Protein AF-A0A927E4C0-F1 (afdb_monomer)

Radius of gyration: 18.28 Å; Cα contacts (8 Å, |Δi|>4): 125; chains: 1; bounding box: 42×41×44 Å

Nearest PDB structures (foldseek):
  3wrc-assembly1_B  TM=9.924E-01  e=1.129E-12  Sphingomonas paucimobilis
  3wrb-assembly1_A  TM=9.944E-01  e=6.665E-12  Sphingomonas paucimobilis
  3wpm-assembly1_A  TM=9.936E-01  e=6.256E-12  Sphingobium sp. SYK-6
  3wrc-assembly1_A  TM=9.819E-01  e=7.566E-12  Sphingomonas paucimobilis
  1bou-assembly1_D  TM=9.823E-01  e=9.981E-10  Sphingomonas paucimobilis

Solvent-accessible surface area (backbone atoms only — not comparable to full-atom values): 10403 Å² total; per-residue (Å²): 136,66,84,78,70,65,78,80,59,91,64,71,52,61,50,70,68,60,50,51,49,39,51,53,44,38,48,73,70,75,40,94,78,86,86,85,75,95,68,86,81,54,64,80,53,53,52,60,46,62,75,76,43,75,76,40,93,91,75,36,48,92,55,68,49,80,90,81,86,78,70,76,86,57,85,88,49,81,50,49,45,55,53,52,52,48,53,57,50,51,49,54,32,58,75,66,47,91,68,98,70,92,81,86,88,83,88,72,84,79,73,39,40,21,91,57,74,96,59,44,77,42,68,30,69,72,50,42,55,50,51,53,49,32,59,75,76,45,49,68,65,59,39,73,52,51,74,63,55,46,20,67,54,30,35,54,86,72,70,85,131

Foldseek 3Di:
DDPVVVLPDLDAAADPLLLVLLVVLCVVVVDDDDDDDPDDDDCQPVVVQVVPFDADSVPGTPDHDDDDDFPPADPPGDALLRVVVSVVSSVVSNVPRPDDDDDDDDDGDDDAAECDDPCHPDAAVVLVVVCVCCVPPPSVVSRVDDPQVRCVRRNDDNPDD

Structure (mmCIF, N/CA/C/O backbone):
data_AF-A0A927E4C0-F1
#
_entry.id   AF-A0A927E4C0-F1
#
loop_
_atom_site.group_PDB
_atom_site.id
_atom_site.type_symbol
_atom_site.label_atom_id
_atom_site.label_alt_id
_atom_site.label_comp_id
_atom_site.label_asym_id
_atom_site.label_entity_id
_atom_site.label_seq_id
_atom_site.pdbx_PDB_ins_code
_atom_site.Cartn_x
_atom_site.Cartn_y
_atom_site.Cartn_z
_atom_site.occupancy
_atom_site.B_iso_or_equiv
_atom_site.auth_seq_id
_atom_site.auth_comp_id
_atom_site.auth_asym_id
_atom_site.auth_atom_id
_atom_site.pdbx_PDB_model_num
ATOM 1 N N . MET A 1 1 ? 9.531 24.623 21.435 1.00 42.41 1 MET A N 1
ATOM 2 C CA . MET A 1 1 ? 8.546 24.652 20.332 1.00 42.41 1 MET A CA 1
ATOM 3 C C . MET A 1 1 ? 7.176 24.523 20.976 1.00 42.41 1 MET A C 1
ATOM 5 O O . MET A 1 1 ? 6.995 23.582 21.738 1.00 42.41 1 MET A O 1
ATOM 9 N N . ARG A 1 2 ? 6.315 25.540 20.861 1.00 33.44 2 ARG A N 1
ATOM 10 C CA . ARG A 1 2 ? 5.109 25.685 21.698 1.00 33.44 2 ARG A CA 1
ATOM 11 C C . ARG A 1 2 ? 3.948 24.864 21.129 1.00 33.44 2 ARG A C 1
ATOM 13 O O . ARG A 1 2 ? 3.839 24.690 19.924 1.00 33.44 2 ARG A O 1
ATOM 20 N N . GLU A 1 3 ? 3.085 24.392 22.020 1.00 38.94 3 GLU A N 1
ATOM 21 C CA . GLU A 1 3 ? 1.892 23.564 21.770 1.00 38.94 3 GLU A CA 1
ATOM 22 C C . GLU A 1 3 ? 0.943 24.139 20.695 1.00 38.94 3 GLU A C 1
ATOM 24 O O . GLU A 1 3 ? 0.271 23.387 19.994 1.00 38.94 3 GLU A O 1
ATOM 29 N N . ALA A 1 4 ? 0.984 25.460 20.494 1.00 39.44 4 ALA A N 1
ATOM 30 C CA . ALA A 1 4 ? 0.197 26.207 19.514 1.00 39.44 4 ALA A CA 1
ATOM 31 C C . ALA A 1 4 ? 0.566 25.952 18.034 1.00 39.44 4 ALA A C 1
ATOM 33 O O . ALA A 1 4 ? -0.270 26.178 17.167 1.00 39.44 4 ALA A O 1
ATOM 34 N N . ASP A 1 5 ? 1.759 25.426 17.722 1.00 41.56 5 ASP A N 1
ATOM 35 C CA . ASP A 1 5 ? 2.159 25.132 16.329 1.00 41.56 5 ASP A CA 1
ATOM 36 C C . ASP A 1 5 ? 1.629 23.774 15.814 1.00 41.56 5 ASP A C 1
ATOM 38 O O . ASP A 1 5 ? 1.831 23.419 14.652 1.00 41.56 5 ASP A O 1
ATOM 42 N N . ARG A 1 6 ? 0.935 22.986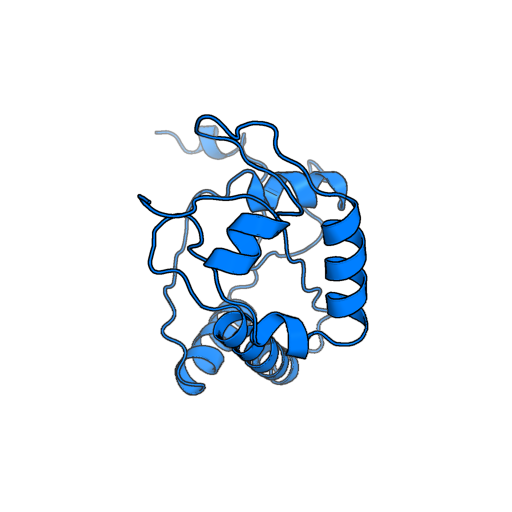 16.654 1.00 48.34 6 ARG A N 1
ATOM 43 C CA . ARG A 1 6 ? 0.339 21.695 16.247 1.00 48.34 6 ARG A CA 1
ATOM 44 C C . ARG A 1 6 ? -0.932 21.841 15.400 1.00 48.34 6 ARG A C 1
ATOM 46 O O . ARG A 1 6 ? -1.344 20.859 14.790 1.00 48.34 6 ARG A O 1
ATOM 53 N N . ALA A 1 7 ? -1.524 23.034 15.324 1.00 44.47 7 ALA A N 1
ATOM 54 C CA . ALA A 1 7 ? -2.809 23.275 14.661 1.00 44.47 7 ALA A CA 1
ATOM 55 C C . ALA A 1 7 ? -2.752 23.314 13.116 1.00 44.47 7 ALA A C 1
ATOM 57 O O . ALA A 1 7 ? -3.793 23.287 12.470 1.00 44.47 7 ALA A O 1
ATOM 58 N N . ALA A 1 8 ? -1.566 23.359 12.497 1.00 50.06 8 ALA A N 1
ATOM 59 C CA . ALA A 1 8 ? -1.445 23.604 11.053 1.00 50.06 8 ALA A CA 1
ATOM 60 C C . ALA A 1 8 ? -1.365 22.341 10.169 1.00 50.06 8 ALA A C 1
ATOM 62 O O . ALA A 1 8 ? -1.414 22.447 8.945 1.00 50.06 8 ALA A O 1
ATOM 63 N N . CYS A 1 9 ? -1.229 21.143 10.746 1.00 53.25 9 CYS A N 1
ATOM 64 C CA . CYS A 1 9 ? -1.146 19.905 9.969 1.00 53.25 9 CYS A CA 1
ATOM 65 C C . CYS A 1 9 ? -2.433 19.098 10.152 1.00 53.25 9 CYS 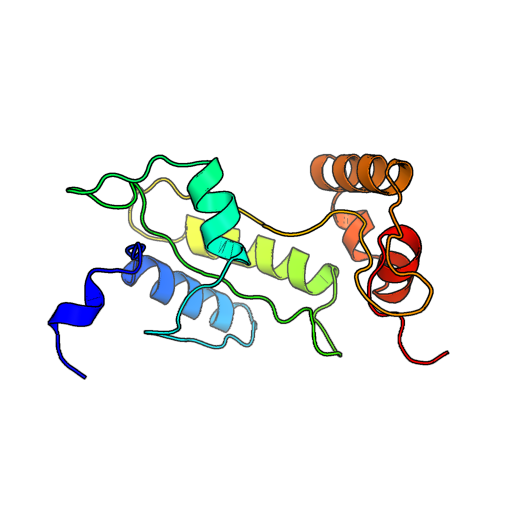A C 1
ATOM 67 O O . CYS A 1 9 ? -2.762 18.735 11.280 1.00 53.25 9 CYS A O 1
ATOM 69 N N . ARG A 1 10 ? -3.149 18.816 9.054 1.00 71.44 10 ARG A N 1
ATOM 70 C CA . ARG A 1 10 ? -4.393 18.026 9.034 1.00 71.44 10 ARG A CA 1
ATOM 71 C C . ARG A 1 10 ? -4.136 16.602 9.547 1.00 71.44 10 ARG A C 1
ATOM 73 O O . ARG A 1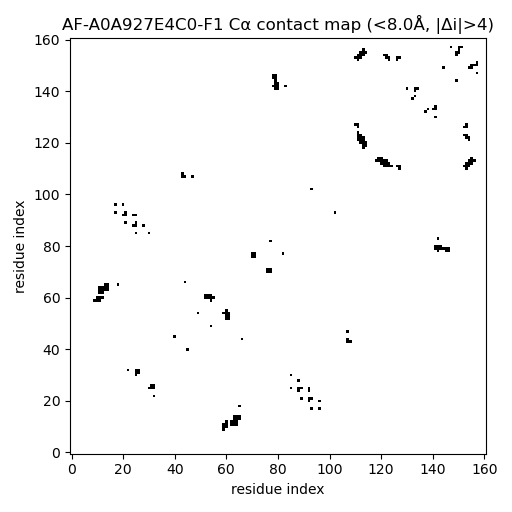 10 ? -3.872 15.692 8.766 1.00 71.44 10 ARG A O 1
ATOM 80 N N . ARG A 1 11 ? -4.177 16.416 10.867 1.00 74.75 11 ARG A N 1
ATOM 81 C CA . ARG A 1 11 ? -3.882 15.150 11.549 1.00 74.75 11 ARG A CA 1
ATOM 82 C C . ARG A 1 11 ? -4.945 14.107 11.212 1.00 74.75 11 ARG A C 1
ATOM 84 O O . ARG A 1 11 ? -6.131 14.383 11.344 1.00 74.75 11 ARG A O 1
ATOM 91 N N . SER A 1 12 ? -4.520 12.915 10.804 1.00 79.88 12 SER A N 1
ATOM 92 C CA . SER A 1 12 ? -5.380 11.730 10.742 1.00 79.88 12 SER A CA 1
ATOM 93 C C . SER A 1 12 ? -5.352 11.001 12.081 1.00 79.88 12 SER A C 1
ATOM 95 O O . SER A 1 12 ? -4.270 10.746 12.620 1.00 79.88 12 SER A O 1
ATOM 97 N N . GLU A 1 13 ? -6.520 10.632 12.593 1.00 90.19 13 GLU A N 1
ATOM 98 C CA . GLU A 1 13 ? -6.612 9.728 13.737 1.00 90.19 13 GLU A CA 1
ATOM 99 C C . GLU A 1 13 ? -6.234 8.303 13.320 1.00 90.19 13 GLU A C 1
ATOM 101 O O . GLU A 1 13 ? -6.436 7.906 12.173 1.00 90.19 13 GLU A O 1
ATOM 106 N N . GLY A 1 14 ? -5.654 7.532 14.238 1.00 92.88 14 GLY A N 1
ATOM 107 C CA . GLY A 1 14 ? -5.297 6.129 14.015 1.00 92.88 14 GLY A CA 1
ATOM 108 C C . GLY A 1 14 ? -6.129 5.192 14.885 1.00 92.88 14 GLY A C 1
ATOM 109 O O . GLY A 1 14 ? -6.665 5.602 15.909 1.00 92.88 14 GLY A O 1
ATOM 110 N N . ASN A 1 15 ? -6.202 3.910 14.520 1.00 96.56 15 ASN A N 1
ATOM 111 C CA . ASN A 1 15 ? -6.827 2.885 15.360 1.00 96.56 15 ASN A CA 1
ATOM 112 C C . ASN A 1 15 ? -5.744 2.035 16.040 1.00 96.56 15 ASN A C 1
ATOM 114 O O . ASN A 1 15 ? -5.225 1.078 15.472 1.00 96.56 15 ASN A O 1
ATOM 118 N N . ALA A 1 16 ? -5.383 2.398 17.273 1.00 96.31 16 ALA A N 1
ATOM 119 C CA . ALA A 1 16 ? -4.296 1.744 18.001 1.00 96.31 16 ALA A CA 1
ATOM 120 C C . ALA A 1 16 ? -4.595 0.283 18.383 1.00 96.31 16 ALA A C 1
ATOM 122 O O . ALA A 1 16 ? -3.656 -0.493 18.565 1.00 96.31 16 ALA A O 1
ATOM 123 N N . ALA A 1 17 ? -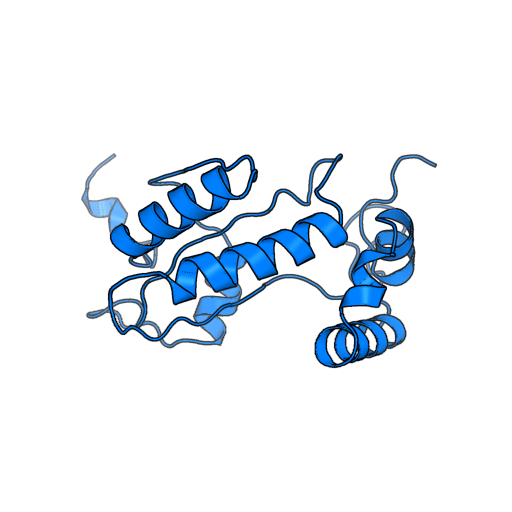5.864 -0.095 18.563 1.00 97.94 17 ALA A N 1
ATOM 124 C CA . ALA A 1 17 ? -6.246 -1.476 18.861 1.00 97.94 17 ALA A CA 1
ATOM 125 C C . ALA A 1 17 ? -6.031 -2.365 17.630 1.00 97.94 17 ALA A C 1
ATOM 127 O O . ALA A 1 17 ? -5.279 -3.339 17.704 1.00 97.94 17 ALA A O 1
ATOM 128 N N . LEU A 1 18 ? -6.577 -1.954 16.484 1.00 98.31 18 LEU A N 1
ATOM 129 C CA . LEU A 1 18 ? -6.410 -2.662 15.219 1.00 98.31 18 LEU A CA 1
ATOM 130 C C . LEU A 1 18 ? -4.940 -2.677 14.761 1.00 98.31 18 LEU A C 1
ATOM 132 O O . LEU A 1 18 ? -4.446 -3.728 14.370 1.00 98.31 18 LEU A O 1
ATOM 136 N N . SER A 1 19 ? -4.192 -1.572 14.888 1.00 97.94 19 SER A N 1
ATOM 137 C CA . SER A 1 19 ? -2.754 -1.540 14.552 1.00 97.94 19 SER A CA 1
ATOM 138 C C . SER A 1 19 ? -1.934 -2.555 15.352 1.00 97.94 19 SER A C 1
ATOM 140 O O . SER A 1 19 ? -1.067 -3.226 14.792 1.00 97.94 19 SER A O 1
ATOM 142 N N . ARG A 1 20 ? -2.199 -2.686 16.661 1.00 98.19 20 ARG A N 1
ATOM 143 C CA . ARG A 1 20 ? -1.513 -3.668 17.519 1.00 98.19 20 ARG A CA 1
ATOM 144 C C . ARG A 1 20 ? -1.878 -5.097 17.135 1.00 98.19 20 ARG A C 1
ATOM 146 O O . ARG A 1 20 ? -0.989 -5.941 17.072 1.00 98.19 20 ARG A O 1
ATOM 153 N N . HIS A 1 21 ? -3.154 -5.347 16.850 1.00 98.62 21 HIS A N 1
ATOM 154 C CA . HIS A 1 21 ? -3.640 -6.651 16.400 1.00 98.62 21 HIS A CA 1
ATOM 155 C C . HIS A 1 21 ? -3.004 -7.072 15.072 1.00 98.62 21 HIS A C 1
ATOM 157 O O . HIS A 1 21 ? -2.416 -8.149 14.986 1.00 98.62 21 HIS A O 1
ATOM 163 N N . I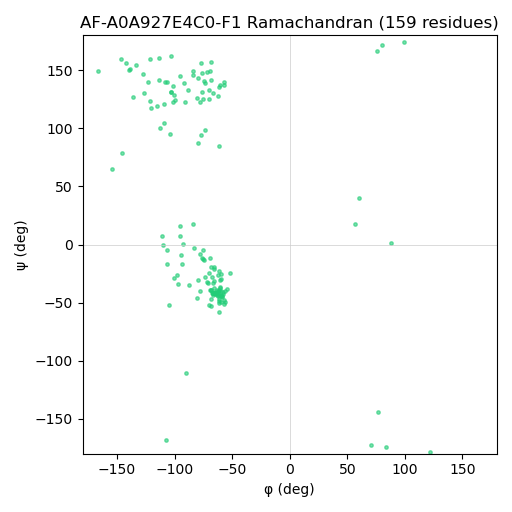LE A 1 22 ? -3.022 -6.186 14.069 1.00 98.62 22 ILE A N 1
ATOM 164 C CA . ILE A 1 22 ? -2.364 -6.409 12.773 1.00 98.62 22 ILE A CA 1
ATOM 165 C C . ILE A 1 22 ? -0.871 -6.679 12.974 1.00 98.62 22 ILE A C 1
ATOM 167 O O . ILE A 1 22 ? -0.343 -7.646 12.432 1.00 98.62 22 ILE A O 1
ATOM 171 N N . GLY A 1 23 ? -0.193 -5.858 13.781 1.00 98.38 23 GLY A N 1
ATOM 172 C CA . GLY A 1 23 ? 1.225 -6.024 14.086 1.00 98.38 23 GLY A CA 1
ATOM 173 C C . GLY A 1 23 ? 1.560 -7.393 14.673 1.00 98.38 23 GLY A C 1
ATOM 174 O O . GLY A 1 23 ? 2.464 -8.065 14.181 1.00 98.38 23 GLY A O 1
ATOM 175 N N . ALA A 1 24 ? 0.814 -7.824 15.691 1.00 98.44 24 ALA A N 1
ATOM 176 C CA . ALA A 1 24 ? 1.004 -9.127 16.322 1.00 98.44 24 ALA A CA 1
ATOM 177 C C . ALA A 1 24 ? 0.735 -10.283 15.346 1.00 98.44 24 ALA A C 1
ATOM 179 O O . ALA A 1 24 ? 1.527 -11.222 15.278 1.00 98.44 24 ALA A O 1
ATOM 180 N N . SER A 1 25 ? -0.338 -10.191 14.554 1.00 98.62 25 SER A N 1
ATOM 181 C CA . SER A 1 25 ? -0.690 -11.213 13.564 1.00 98.62 25 SER A CA 1
ATOM 182 C C . SER A 1 25 ? 0.363 -11.345 12.463 1.00 98.62 25 SER A C 1
ATOM 184 O O . SER A 1 25 ? 0.702 -12.460 12.086 1.00 98.62 25 SER A O 1
ATOM 186 N N . LEU A 1 26 ? 0.904 -10.234 11.953 1.00 98.62 26 LEU A N 1
ATOM 187 C CA . LEU A 1 26 ? 1.929 -10.268 10.906 1.00 98.62 26 LEU A CA 1
ATOM 188 C C . LEU A 1 26 ? 3.258 -10.835 11.416 1.00 98.62 26 LEU A C 1
ATOM 190 O O . LEU A 1 26 ? 3.892 -11.613 10.708 1.00 98.62 26 LEU A O 1
ATOM 194 N N . MET A 1 27 ? 3.654 -10.500 12.648 1.00 98.44 27 MET A N 1
ATOM 195 C CA . MET A 1 27 ? 4.836 -11.098 13.283 1.00 98.44 27 MET A CA 1
ATOM 196 C C . MET A 1 27 ? 4.660 -12.611 13.490 1.00 98.44 27 MET A C 1
ATOM 198 O O . MET A 1 27 ? 5.606 -13.365 13.278 1.00 98.44 27 MET A O 1
ATOM 202 N N . ALA A 1 28 ? 3.457 -13.062 13.865 1.00 98.38 28 ALA A N 1
ATOM 203 C CA . ALA A 1 28 ? 3.138 -14.487 13.987 1.00 98.38 28 ALA A CA 1
ATOM 204 C C . ALA A 1 28 ? 3.163 -15.224 12.632 1.00 98.38 28 ALA A C 1
ATOM 206 O O . ALA A 1 28 ? 3.547 -16.388 12.582 1.00 98.38 28 ALA A O 1
ATOM 207 N N . ASP A 1 29 ? 2.824 -14.531 11.542 1.00 98.19 29 ASP A N 1
ATOM 208 C CA . ASP A 1 29 ? 2.892 -15.025 10.158 1.00 98.19 29 ASP A CA 1
ATOM 209 C C . ASP A 1 29 ? 4.297 -14.876 9.518 1.00 98.19 29 ASP A C 1
ATOM 211 O O . ASP A 1 29 ? 4.437 -14.930 8.292 1.00 98.19 29 ASP A O 1
ATOM 215 N N . GLU A 1 30 ? 5.343 -14.675 10.328 1.00 98.25 30 GLU A N 1
ATOM 216 C CA . GLU A 1 30 ? 6.747 -14.556 9.895 1.00 98.25 30 GLU A CA 1
ATOM 217 C C . GLU A 1 30 ? 7.003 -13.377 8.926 1.00 98.25 30 GLU A C 1
ATOM 219 O O . GLU A 1 30 ? 7.756 -13.453 7.939 1.00 98.25 30 GLU A O 1
ATOM 224 N N . PHE A 1 31 ? 6.360 -12.238 9.199 1.00 98.56 31 PHE A N 1
ATOM 225 C CA . PHE A 1 31 ? 6.736 -10.946 8.629 1.00 98.56 31 PHE A CA 1
ATOM 226 C C . PHE A 1 31 ? 7.523 -10.115 9.637 1.00 98.56 31 PHE A C 1
ATOM 228 O O . PHE A 1 31 ? 7.022 -9.788 10.708 1.00 98.56 31 PHE A O 1
ATOM 235 N N . ASP A 1 32 ? 8.737 -9.716 9.258 1.00 98.00 32 ASP A N 1
ATOM 236 C CA . ASP A 1 32 ? 9.562 -8.803 10.046 1.00 98.00 32 ASP A CA 1
ATOM 237 C C . ASP A 1 32 ? 9.008 -7.378 9.940 1.00 98.00 32 ASP A C 1
ATOM 239 O O . ASP A 1 32 ? 9.232 -6.664 8.957 1.00 98.00 32 ASP A O 1
ATOM 243 N N . MET A 1 33 ? 8.243 -6.969 10.951 1.00 97.38 33 MET A N 1
ATOM 244 C CA . MET A 1 33 ? 7.593 -5.663 10.980 1.00 97.38 33 MET A CA 1
ATOM 245 C C . MET A 1 33 ? 8.429 -4.632 11.737 1.00 97.38 33 MET A C 1
ATOM 247 O O . MET A 1 33 ? 9.057 -4.914 12.755 1.00 97.38 33 MET A O 1
ATOM 251 N N . SER A 1 34 ? 8.376 -3.389 11.264 1.00 97.06 34 SER A N 1
ATOM 252 C CA . SER A 1 34 ? 8.828 -2.215 12.012 1.00 97.06 34 SER A CA 1
ATOM 253 C C . SER A 1 34 ? 7.620 -1.393 12.445 1.00 97.06 34 SER A C 1
ATOM 255 O O . SER A 1 34 ? 6.683 -1.204 11.670 1.00 97.06 34 SER A O 1
ATOM 257 N N . PHE A 1 35 ? 7.657 -0.870 13.668 1.00 96.62 35 PHE A N 1
ATOM 258 C CA . PHE A 1 35 ? 6.581 -0.064 14.240 1.00 96.62 35 PHE A CA 1
ATOM 259 C C . PHE A 1 35 ? 7.050 1.371 14.446 1.00 96.62 35 PHE A C 1
ATOM 261 O O . PHE A 1 35 ? 8.187 1.610 14.850 1.00 96.62 35 PHE A O 1
ATOM 268 N N . PHE A 1 36 ? 6.170 2.334 14.189 1.00 95.31 36 PHE A N 1
ATOM 269 C CA . PHE A 1 36 ? 6.449 3.744 14.424 1.00 95.31 36 PHE A CA 1
ATOM 270 C C . PHE A 1 36 ? 5.232 4.448 15.020 1.00 95.31 36 PHE A C 1
ATOM 272 O O . PHE A 1 36 ? 4.087 4.078 14.769 1.00 95.31 36 PHE A O 1
ATOM 279 N N . MET A 1 37 ? 5.503 5.491 15.797 1.00 91.12 37 MET A N 1
ATOM 280 C CA . MET A 1 37 ? 4.525 6.435 16.334 1.00 91.12 37 MET A CA 1
ATOM 281 C C . MET A 1 37 ? 5.070 7.846 16.113 1.00 91.12 37 MET A C 1
ATOM 283 O O . MET A 1 37 ? 6.279 8.021 15.968 1.00 91.12 37 MET A O 1
ATOM 287 N N . ASP A 1 38 ? 4.186 8.838 16.025 1.00 86.75 38 ASP A N 1
ATOM 288 C CA . ASP A 1 38 ? 4.542 10.259 15.875 1.00 86.75 38 ASP A CA 1
ATOM 289 C C . ASP A 1 38 ? 5.432 10.606 14.663 1.00 86.75 38 ASP A C 1
ATOM 291 O O . ASP A 1 38 ? 6.008 11.694 14.574 1.00 86.75 38 ASP A O 1
ATOM 295 N N . LYS A 1 39 ? 5.512 9.709 13.673 1.00 88.56 39 LYS A N 1
ATOM 296 C CA . LYS A 1 39 ? 6.141 10.001 12.385 1.00 88.56 39 LYS A CA 1
ATOM 297 C C . LYS A 1 39 ? 5.197 10.861 11.551 1.00 88.56 39 LYS A C 1
ATOM 299 O O . LYS A 1 39 ? 4.029 10.526 11.372 1.00 88.56 39 LYS A O 1
ATOM 304 N N . LYS A 1 40 ? 5.725 11.953 10.994 1.00 90.25 40 LYS A N 1
ATOM 305 C CA . LYS A 1 40 ? 4.993 12.766 10.017 1.00 90.25 40 LYS A CA 1
ATOM 306 C C . LYS A 1 40 ? 4.696 11.924 8.775 1.00 90.25 40 LYS A C 1
ATOM 308 O O . LYS A 1 40 ? 5.608 11.320 8.212 1.00 90.25 40 LYS A O 1
ATOM 313 N N . LEU A 1 41 ? 3.431 11.905 8.373 1.00 92.00 41 LEU A N 1
ATOM 314 C CA . LEU A 1 41 ? 2.978 11.280 7.134 1.00 92.00 41 LEU A CA 1
ATOM 315 C C . LEU A 1 41 ? 3.167 12.264 5.979 1.00 92.00 41 LEU A C 1
ATOM 317 O O . LEU A 1 41 ? 3.058 13.477 6.170 1.00 92.00 41 LEU A O 1
ATOM 321 N N . ASP A 1 42 ? 3.496 11.746 4.802 1.00 93.12 42 ASP A N 1
ATOM 322 C CA . ASP A 1 42 ? 3.832 12.551 3.634 1.00 93.12 42 ASP A CA 1
ATOM 323 C C . ASP A 1 42 ? 2.726 12.518 2.565 1.00 93.12 42 ASP A C 1
ATOM 325 O O . ASP A 1 42 ? 1.589 12.088 2.792 1.00 93.12 42 ASP A O 1
ATOM 329 N N . HIS A 1 43 ? 3.068 13.020 1.380 1.00 93.94 43 HIS A N 1
ATOM 330 C CA . HIS A 1 43 ? 2.183 13.082 0.226 1.00 93.94 43 HIS A CA 1
ATOM 331 C C . HIS A 1 43 ? 1.678 11.708 -0.242 1.00 93.94 43 HIS A C 1
ATOM 333 O O . HIS A 1 43 ? 0.575 11.655 -0.782 1.00 93.94 43 HIS A O 1
ATOM 339 N N . GLY A 1 44 ? 2.404 10.611 0.015 1.00 93.44 44 GLY A N 1
ATOM 340 C CA . GLY A 1 44 ? 1.970 9.261 -0.356 1.00 93.44 44 GLY A CA 1
ATOM 341 C C . GLY A 1 44 ? 0.661 8.836 0.318 1.00 93.44 44 GLY A C 1
ATOM 342 O O . GLY A 1 44 ? -0.063 7.994 -0.215 1.00 93.44 44 GLY A O 1
ATOM 343 N N . LEU A 1 45 ? 0.332 9.458 1.456 1.00 94.31 45 LEU A N 1
ATOM 344 C CA . LEU A 1 45 ? -0.929 9.275 2.169 1.00 94.31 45 LEU A CA 1
ATOM 345 C C . LEU A 1 45 ? -1.873 10.461 1.975 1.00 94.31 45 LEU A C 1
ATOM 347 O O . LEU A 1 45 ? -3.028 10.272 1.602 1.00 94.31 45 LEU A O 1
ATOM 351 N N . PHE A 1 46 ? -1.408 11.691 2.217 1.00 93.69 46 PHE A N 1
ATOM 352 C CA . PHE A 1 46 ? -2.318 12.839 2.249 1.00 93.69 46 PHE A CA 1
ATOM 353 C C . PHE A 1 46 ? -2.823 13.273 0.871 1.00 93.69 46 PHE A C 1
ATOM 355 O O . PHE A 1 46 ? -3.937 13.788 0.790 1.00 93.69 46 PHE A O 1
ATOM 362 N N . SER A 1 47 ? -2.062 13.048 -0.208 1.00 93.75 47 SER A N 1
ATOM 363 C CA . SER A 1 47 ? -2.530 13.367 -1.562 1.00 93.75 47 SER A CA 1
ATOM 364 C C . SER A 1 47 ? -3.785 12.558 -1.931 1.00 93.75 47 SER A C 1
ATOM 366 O O . SER A 1 47 ? -4.825 13.188 -2.138 1.00 93.75 47 SER A O 1
ATOM 368 N N . PRO A 1 48 ? -3.774 11.208 -1.916 1.00 94.12 48 PRO A N 1
ATOM 369 C CA . PRO A 1 48 ? -4.975 10.425 -2.208 1.00 94.12 48 PRO A CA 1
ATOM 370 C C . PRO A 1 48 ? -6.074 10.610 -1.155 1.00 94.12 48 PRO A C 1
ATOM 372 O O . PRO A 1 48 ? -7.242 10.707 -1.518 1.00 94.12 48 PRO A O 1
ATOM 375 N N . LEU A 1 49 ? -5.729 10.732 0.134 1.00 93.06 49 LEU A N 1
ATOM 376 C CA . LEU A 1 49 ? -6.725 10.936 1.192 1.00 93.06 49 LEU A CA 1
ATOM 377 C C . LEU A 1 49 ? -7.548 12.215 0.965 1.00 93.06 49 LEU A C 1
ATOM 379 O O . LEU A 1 49 ? -8.770 12.181 1.069 1.00 93.06 49 LEU A O 1
ATOM 383 N N . SER A 1 50 ? -6.888 13.318 0.593 1.00 92.38 50 SER A N 1
ATOM 384 C CA . SER A 1 50 ? -7.552 14.599 0.304 1.00 92.38 50 SER A CA 1
ATOM 385 C C . SER A 1 50 ? -8.374 14.611 -0.984 1.00 92.38 50 SER A C 1
ATOM 387 O O . SER A 1 50 ? -9.300 15.408 -1.098 1.00 92.38 50 SER A O 1
ATOM 389 N N . ALA A 1 51 ? -8.048 13.740 -1.941 1.00 93.06 51 ALA A N 1
ATOM 390 C CA . ALA A 1 51 ? -8.817 13.581 -3.170 1.00 93.06 51 ALA A CA 1
ATOM 391 C C . ALA A 1 51 ? -10.071 12.716 -2.964 1.00 93.06 51 ALA A C 1
ATOM 393 O O . ALA A 1 51 ? -11.064 12.903 -3.662 1.00 93.06 51 ALA A O 1
ATOM 394 N N . LEU A 1 52 ? -10.020 11.763 -2.027 1.00 93.69 52 LEU A N 1
ATOM 395 C CA . LEU A 1 52 ? -11.072 10.765 -1.827 1.00 93.69 52 LEU A CA 1
ATOM 396 C C . LEU A 1 52 ? -12.055 11.126 -0.714 1.00 93.69 52 LEU A C 1
ATOM 398 O O . LEU A 1 52 ? -13.228 10.771 -0.814 1.00 93.69 52 LEU A O 1
ATOM 402 N N . LEU A 1 53 ? -11.594 11.786 0.351 1.00 93.00 53 LEU A N 1
ATOM 403 C CA . LEU A 1 53 ? -12.402 12.054 1.537 1.00 93.00 53 LEU A CA 1
ATOM 404 C C . LEU A 1 53 ? -12.469 13.556 1.838 1.00 93.00 53 LEU A C 1
ATOM 406 O O . LEU A 1 53 ? -11.451 14.248 1.750 1.00 93.00 53 LEU A O 1
ATOM 410 N N . PRO A 1 54 ? -13.644 14.074 2.238 1.00 91.81 54 PRO A N 1
ATOM 411 C CA . PRO A 1 54 ? -13.746 15.443 2.713 1.00 91.81 54 PRO A CA 1
ATOM 412 C C . PRO A 1 54 ? -13.010 15.579 4.050 1.00 91.81 54 PRO A C 1
ATOM 414 O O . PRO A 1 54 ? -13.064 14.690 4.897 1.00 91.81 54 PRO A O 1
ATOM 417 N N . TRP A 1 55 ? -12.334 16.709 4.240 1.00 90.81 55 TRP A N 1
ATOM 418 C CA . TRP A 1 55 ? -11.784 17.098 5.534 1.00 90.81 55 TRP A CA 1
ATOM 419 C C . TRP A 1 55 ? -12.672 18.175 6.143 1.00 90.81 55 TRP A C 1
ATOM 421 O O . TRP A 1 55 ? -12.976 19.162 5.469 1.00 90.81 55 TRP A O 1
ATOM 431 N N . ASP A 1 56 ? -13.046 17.989 7.403 1.00 89.81 56 ASP A N 1
ATOM 432 C CA . ASP A 1 56 ? -13.822 18.951 8.175 1.00 89.81 56 ASP A CA 1
ATOM 433 C C . ASP A 1 56 ? -12.935 19.638 9.224 1.00 89.81 56 ASP A C 1
ATOM 435 O O . ASP A 1 56 ? -12.093 19.000 9.856 1.00 89.81 56 ASP A O 1
ATOM 439 N N . GLU A 1 57 ? -13.109 20.944 9.420 1.00 86.75 57 GLU A N 1
ATOM 440 C CA . GLU A 1 57 ? -12.291 21.712 10.367 1.00 86.75 57 GLU A CA 1
ATOM 441 C C . GLU A 1 57 ? -12.615 21.390 11.831 1.00 86.75 57 GLU A C 1
ATOM 443 O O . GLU A 1 57 ? -11.720 21.402 12.676 1.00 86.75 57 GLU A O 1
ATOM 448 N N . ALA A 1 58 ? -13.872 21.058 12.135 1.00 87.56 58 ALA A N 1
ATOM 449 C CA . ALA A 1 58 ? -14.316 20.730 13.484 1.00 87.56 58 ALA A CA 1
ATOM 450 C C . ALA A 1 58 ? -14.133 19.239 13.818 1.00 87.56 58 ALA A C 1
ATOM 452 O O . ALA A 1 58 ? -13.843 18.902 14.966 1.00 87.56 58 ALA A O 1
ATOM 453 N N . GLN A 1 59 ? -14.312 18.350 12.838 1.00 85.88 59 GLN A N 1
ATOM 454 C CA . GLN A 1 59 ? -14.327 16.893 13.022 1.00 85.88 59 GLN A CA 1
ATOM 455 C C . GLN A 1 59 ? -13.073 16.186 12.492 1.00 85.88 59 GLN A C 1
ATOM 457 O O . GLN A 1 59 ? -12.805 15.048 12.872 1.00 85.88 59 GLN A O 1
ATOM 462 N N . GLY A 1 60 ? -12.278 16.840 11.645 1.00 90.12 60 GLY A N 1
ATOM 463 C CA . GLY A 1 60 ? -11.107 16.246 11.011 1.00 90.12 60 GLY A CA 1
ATOM 464 C C . GLY A 1 60 ? -11.465 15.310 9.854 1.00 90.12 60 GLY A C 1
ATOM 465 O O . GLY A 1 60 ? -12.371 15.570 9.063 1.00 90.12 60 GLY A O 1
ATOM 466 N N . TRP A 1 61 ? -10.698 14.228 9.708 1.00 92.75 61 TRP A N 1
ATOM 467 C CA . TRP A 1 61 ? -10.963 13.201 8.698 1.00 92.75 61 TRP A CA 1
ATOM 468 C C . TRP A 1 61 ? -12.072 12.247 9.168 1.00 92.75 61 TRP A C 1
ATOM 470 O O . TRP A 1 61 ? -12.085 11.871 10.339 1.00 92.75 61 TRP A O 1
ATOM 480 N N . PRO A 1 62 ? -12.950 11.769 8.269 1.00 92.62 62 PRO A N 1
ATOM 481 C CA . PRO A 1 62 ? -14.117 10.966 8.642 1.00 92.62 62 PRO A CA 1
ATOM 482 C C . PRO A 1 62 ? -13.782 9.514 9.021 1.00 92.62 62 PRO A C 1
ATOM 484 O O . PRO A 1 62 ? -14.672 8.759 9.401 1.00 92.62 62 PRO A O 1
ATOM 487 N N . THR A 1 63 ? -12.521 9.093 8.890 1.00 93.44 63 THR A N 1
ATOM 488 C CA . THR A 1 63 ? -12.074 7.730 9.192 1.00 93.44 63 THR A CA 1
ATOM 489 C C . THR A 1 63 ? -10.724 7.735 9.893 1.00 93.44 63 THR A C 1
ATOM 491 O O . THR A 1 63 ? -9.871 8.587 9.631 1.00 93.44 63 THR A O 1
ATOM 494 N N . ALA A 1 64 ? -10.510 6.728 10.738 1.00 94.75 64 ALA A N 1
ATOM 495 C CA . ALA A 1 64 ? -9.182 6.397 11.227 1.00 94.75 64 ALA A CA 1
ATOM 496 C C . ALA A 1 64 ? -8.319 5.822 10.091 1.00 94.75 64 ALA A C 1
ATOM 498 O O . ALA A 1 64 ? -8.825 5.159 9.181 1.00 94.75 64 ALA A O 1
ATOM 499 N N . VAL A 1 65 ? -7.009 6.051 10.165 1.00 95.31 65 VAL A N 1
ATOM 500 C CA . VAL A 1 65 ? -6.017 5.596 9.188 1.00 95.31 65 VAL A CA 1
ATOM 501 C C . VAL A 1 65 ? -4.901 4.833 9.898 1.00 95.31 65 VAL A C 1
ATOM 503 O O . VAL A 1 65 ? -4.317 5.311 10.870 1.00 95.31 65 VAL A O 1
ATOM 506 N N . ILE A 1 66 ? -4.576 3.644 9.388 1.00 97.25 66 ILE A N 1
ATOM 507 C CA . ILE A 1 66 ? -3.409 2.862 9.808 1.00 97.25 66 ILE A CA 1
ATOM 508 C C . ILE A 1 66 ? -2.393 2.886 8.660 1.00 97.25 66 ILE A C 1
ATOM 510 O O . ILE A 1 66 ? -2.603 2.210 7.652 1.00 97.25 66 ILE A O 1
ATOM 514 N N . PRO A 1 67 ? -1.306 3.670 8.762 1.00 96.38 67 PRO A N 1
ATOM 515 C CA . PRO A 1 67 ? -0.309 3.748 7.703 1.00 96.38 67 PRO A CA 1
ATOM 516 C C . PRO A 1 67 ? 0.579 2.495 7.681 1.00 96.38 67 PRO A C 1
ATOM 518 O O . PRO A 1 67 ? 1.244 2.176 8.665 1.00 96.38 67 PRO A O 1
ATOM 521 N N . LEU A 1 68 ? 0.650 1.831 6.525 1.00 97.31 68 LEU A N 1
ATOM 522 C CA . LEU A 1 68 ? 1.598 0.752 6.240 1.00 97.31 68 LEU A CA 1
ATOM 523 C C . LEU A 1 68 ? 2.589 1.225 5.171 1.00 97.31 68 LEU A C 1
ATOM 525 O O . LEU A 1 68 ? 2.273 1.258 3.985 1.00 97.31 68 LEU A O 1
ATOM 529 N N . GLN A 1 69 ? 3.789 1.625 5.593 1.00 97.19 69 GLN A N 1
ATOM 530 C CA . GLN A 1 69 ? 4.813 2.139 4.684 1.00 97.19 69 GLN A CA 1
ATOM 531 C C . GLN A 1 69 ? 5.712 1.004 4.184 1.00 97.19 69 GLN A C 1
ATOM 533 O O . GLN A 1 69 ? 6.357 0.327 4.981 1.00 97.19 69 GLN A O 1
ATOM 538 N N . ILE A 1 70 ? 5.793 0.830 2.862 1.00 97.31 70 ILE A N 1
ATOM 539 C CA . ILE A 1 70 ? 6.689 -0.142 2.222 1.00 97.31 70 ILE A CA 1
ATOM 540 C C . ILE A 1 70 ? 7.927 0.589 1.693 1.00 97.31 70 ILE A C 1
ATOM 542 O O . ILE A 1 70 ? 7.823 1.607 1.008 1.00 97.31 70 ILE A O 1
ATOM 546 N N . GLY A 1 71 ? 9.120 0.107 2.044 1.00 96.50 71 GLY A N 1
ATOM 547 C CA . GLY A 1 71 ? 10.385 0.667 1.567 1.00 96.50 71 GLY A CA 1
ATOM 548 C C . GLY A 1 71 ? 10.672 0.241 0.129 1.00 96.50 71 GLY A C 1
ATOM 549 O O . GLY A 1 71 ? 11.226 -0.831 -0.080 1.00 96.50 71 GLY A O 1
ATOM 550 N N . VAL A 1 72 ? 10.296 1.072 -0.848 1.00 95.56 72 VAL A N 1
ATOM 551 C CA . VAL A 1 72 ? 10.447 0.773 -2.291 1.00 95.56 72 VAL A CA 1
ATOM 552 C C . VAL A 1 72 ? 11.511 1.614 -3.007 1.00 95.56 72 VAL A C 1
ATOM 554 O O . VAL A 1 72 ? 11.724 1.445 -4.201 1.00 95.56 72 VAL A O 1
ATOM 557 N N . LEU A 1 73 ? 12.182 2.527 -2.296 1.00 93.12 73 LEU A N 1
ATOM 558 C CA . LEU A 1 73 ? 13.147 3.460 -2.897 1.00 93.12 73 LEU A CA 1
ATOM 559 C C . LEU A 1 73 ? 14.608 3.012 -2.769 1.00 93.12 73 LEU A C 1
ATOM 561 O O . LEU A 1 73 ? 15.435 3.402 -3.588 1.00 93.12 73 LEU A O 1
ATOM 565 N N . GLN A 1 74 ? 14.938 2.211 -1.753 1.00 93.25 74 GLN A N 1
ATOM 566 C CA . GLN A 1 74 ? 16.300 1.737 -1.516 1.00 93.25 74 GLN A CA 1
ATOM 567 C C . GLN A 1 74 ? 16.369 0.223 -1.679 1.00 93.25 74 GLN A C 1
ATOM 569 O O . GLN A 1 74 ? 15.710 -0.515 -0.953 1.00 93.25 74 GLN A O 1
ATOM 574 N N . PHE A 1 75 ? 17.183 -0.223 -2.634 1.00 90.12 75 PHE A N 1
ATOM 575 C CA . PHE A 1 75 ? 17.384 -1.640 -2.909 1.00 90.12 75 PHE A CA 1
ATOM 576 C C . PHE A 1 75 ? 18.303 -2.298 -1.865 1.00 90.12 75 PHE A C 1
ATOM 578 O O . PHE A 1 75 ? 19.240 -1.650 -1.391 1.00 90.12 75 PHE A O 1
ATOM 585 N N . PRO A 1 76 ? 18.088 -3.592 -1.552 1.00 92.69 76 PRO A N 1
ATOM 586 C CA . PRO A 1 76 ? 17.018 -4.458 -2.061 1.00 92.69 76 PRO A CA 1
ATOM 587 C C . PRO A 1 76 ? 15.641 -4.126 -1.455 1.00 92.69 76 PRO A C 1
ATOM 589 O O . PRO A 1 76 ? 15.522 -3.893 -0.256 1.00 92.69 76 PRO A O 1
ATOM 592 N N . VAL A 1 77 ? 14.600 -4.143 -2.293 1.00 95.00 77 VAL A N 1
ATOM 593 C CA . VAL A 1 77 ? 13.196 -3.928 -1.888 1.00 95.00 77 VAL A CA 1
ATOM 594 C C . VAL A 1 77 ? 12.439 -5.266 -1.841 1.00 95.00 77 VAL A C 1
ATOM 596 O O . VAL A 1 77 ? 12.901 -6.245 -2.439 1.00 95.00 77 VAL A O 1
ATOM 599 N N . PRO A 1 78 ? 11.277 -5.354 -1.164 1.00 96.19 78 PRO A N 1
ATOM 600 C CA . PRO A 1 78 ? 10.459 -6.564 -1.183 1.00 96.19 78 PRO A CA 1
ATOM 601 C C . PRO A 1 78 ? 10.062 -6.975 -2.609 1.00 96.19 78 PRO A C 1
ATOM 603 O O . PRO A 1 78 ? 9.712 -6.133 -3.433 1.00 96.19 78 PRO A O 1
ATOM 606 N N . SER A 1 79 ? 10.075 -8.278 -2.900 1.00 97.12 79 SER A N 1
ATOM 607 C CA . SER A 1 79 ? 9.560 -8.795 -4.173 1.00 97.12 79 SER A CA 1
ATOM 608 C C . SER A 1 79 ? 8.039 -8.646 -4.266 1.00 97.12 79 SER A C 1
ATOM 610 O O . SER A 1 79 ? 7.342 -8.656 -3.245 1.00 97.12 79 SER A O 1
ATOM 612 N N . ALA A 1 80 ? 7.498 -8.619 -5.490 1.00 97.31 80 ALA A N 1
ATOM 613 C CA . ALA A 1 80 ? 6.050 -8.618 -5.720 1.00 97.31 80 ALA A CA 1
ATOM 614 C C . ALA A 1 80 ? 5.358 -9.797 -5.009 1.00 97.31 80 ALA A C 1
ATOM 616 O O . ALA A 1 80 ? 4.318 -9.631 -4.371 1.00 97.31 80 ALA A O 1
ATOM 617 N N . ARG A 1 81 ? 5.998 -10.975 -4.996 1.00 98.44 81 ARG A N 1
ATOM 618 C CA . ARG A 1 81 ? 5.528 -12.151 -4.249 1.00 98.44 81 ARG A CA 1
ATOM 619 C C . ARG A 1 81 ? 5.461 -11.929 -2.738 1.00 98.44 81 ARG A C 1
ATOM 621 O O . ARG A 1 81 ? 4.514 -12.400 -2.108 1.00 98.44 81 ARG A O 1
ATOM 628 N N . ARG A 1 82 ? 6.430 -11.230 -2.131 1.00 98.19 82 ARG A N 1
ATOM 629 C CA . ARG A 1 82 ? 6.389 -10.903 -0.692 1.00 98.19 82 ARG A CA 1
ATOM 630 C C . ARG A 1 82 ? 5.253 -9.924 -0.393 1.00 98.19 82 ARG A C 1
ATOM 632 O O . ARG A 1 82 ? 4.528 -10.162 0.568 1.00 98.19 82 ARG A O 1
ATOM 639 N N . CYS A 1 83 ? 5.045 -8.906 -1.231 1.00 98.25 83 CYS A N 1
ATOM 640 C CA . CYS A 1 83 ? 3.922 -7.968 -1.103 1.00 98.25 83 CYS A CA 1
ATOM 641 C C . CYS A 1 83 ? 2.558 -8.664 -1.256 1.00 98.25 83 CYS A C 1
ATOM 643 O O . CYS A 1 83 ? 1.650 -8.422 -0.465 1.00 98.25 83 CYS A O 1
ATOM 645 N N . TYR A 1 84 ? 2.425 -9.593 -2.208 1.00 98.38 84 TYR A N 1
ATOM 646 C CA . TYR A 1 84 ? 1.208 -10.391 -2.376 1.00 98.38 84 TYR A CA 1
ATOM 647 C C . TYR A 1 84 ? 0.909 -11.242 -1.135 1.00 98.38 84 TYR A C 1
ATOM 649 O O . TYR A 1 84 ? -0.198 -11.193 -0.594 1.00 98.38 84 TYR A O 1
ATOM 657 N N . LYS A 1 85 ? 1.915 -11.966 -0.622 1.00 98.62 85 LYS A N 1
ATOM 658 C CA . LYS A 1 85 ? 1.791 -12.742 0.623 1.00 98.62 85 LYS A CA 1
ATOM 659 C C . LYS A 1 85 ? 1.434 -11.853 1.819 1.00 98.62 85 LYS A C 1
ATOM 661 O O . LYS A 1 85 ? 0.588 -12.252 2.616 1.00 98.62 85 LYS A O 1
ATOM 666 N N . LEU A 1 86 ? 2.025 -10.657 1.917 1.00 98.56 86 LEU A N 1
ATOM 667 C CA . LEU A 1 86 ? 1.697 -9.670 2.950 1.00 98.56 86 LEU A CA 1
ATOM 668 C C . LEU A 1 86 ? 0.221 -9.266 2.877 1.00 98.56 86 LEU A C 1
ATOM 670 O O . LEU A 1 86 ? -0.451 -9.267 3.899 1.00 98.56 86 LEU A O 1
ATOM 674 N N . GLY A 1 87 ? -0.315 -9.004 1.681 1.00 98.19 87 GLY A N 1
ATOM 675 C CA . GLY A 1 87 ? -1.739 -8.704 1.501 1.00 98.19 87 GLY A CA 1
ATOM 676 C C . GLY A 1 87 ? -2.658 -9.845 1.952 1.00 98.19 87 GLY A C 1
ATOM 677 O O . GLY A 1 87 ? -3.706 -9.601 2.550 1.00 98.19 87 GLY A O 1
ATOM 678 N N . ARG A 1 88 ? -2.261 -11.106 1.726 1.00 98.31 88 ARG A N 1
ATOM 679 C CA . ARG A 1 88 ? -3.025 -12.273 2.207 1.00 98.31 88 ARG A CA 1
ATOM 680 C C . ARG A 1 88 ? -2.974 -12.418 3.729 1.00 98.31 88 ARG A C 1
ATOM 682 O O . ARG A 1 88 ? -3.998 -12.741 4.325 1.00 98.31 88 ARG A O 1
ATOM 689 N N . ALA A 1 89 ? -1.826 -12.155 4.350 1.00 98.69 89 ALA A N 1
ATOM 690 C CA . ALA A 1 89 ? -1.689 -12.132 5.808 1.00 98.69 89 ALA A CA 1
ATOM 691 C C . ALA A 1 89 ? -2.477 -10.973 6.439 1.00 98.69 89 ALA A C 1
ATOM 693 O O . ALA A 1 89 ? -3.225 -11.180 7.390 1.00 98.69 89 ALA A O 1
ATOM 694 N N . LEU A 1 90 ? -2.409 -9.781 5.840 1.00 98.50 90 LEU A N 1
ATOM 695 C CA . LEU A 1 90 ? -3.149 -8.600 6.276 1.00 98.50 90 LEU A CA 1
ATOM 696 C C . LEU A 1 90 ? -4.663 -8.843 6.281 1.00 98.50 90 LEU A C 1
ATOM 698 O O . LEU A 1 90 ? -5.333 -8.463 7.236 1.00 98.50 90 LEU A O 1
ATOM 702 N N . ARG A 1 91 ? -5.198 -9.528 5.261 1.00 98.50 91 ARG A N 1
ATOM 703 C CA . ARG A 1 91 ? -6.614 -9.922 5.229 1.00 98.50 91 ARG A CA 1
ATOM 704 C C . ARG A 1 91 ? -6.998 -10.771 6.443 1.00 98.50 91 ARG A C 1
ATOM 706 O O . ARG A 1 91 ? -7.951 -10.424 7.129 1.00 98.50 91 ARG A O 1
ATOM 713 N N . ARG A 1 92 ? -6.243 -11.838 6.733 1.00 98.56 92 ARG A N 1
ATOM 714 C CA . ARG A 1 92 ? -6.508 -12.707 7.896 1.00 98.56 92 ARG A CA 1
ATOM 715 C C . ARG A 1 92 ? -6.396 -11.947 9.217 1.00 98.56 92 ARG A C 1
ATOM 717 O O . ARG A 1 92 ? -7.192 -12.167 10.126 1.00 98.56 92 ARG A O 1
ATOM 724 N N . ALA A 1 93 ? -5.424 -11.042 9.320 1.00 98.62 93 ALA A N 1
ATOM 725 C CA . ALA A 1 93 ? -5.251 -10.202 10.498 1.00 98.62 93 ALA A CA 1
ATOM 726 C C . ALA A 1 93 ? -6.476 -9.305 10.731 1.00 98.62 93 ALA A C 1
ATOM 728 O O . ALA A 1 93 ? -6.963 -9.209 11.851 1.00 98.62 93 ALA A O 1
ATOM 729 N N . ILE A 1 94 ? -7.011 -8.691 9.675 1.00 98.56 94 ILE A N 1
ATOM 730 C CA . ILE A 1 94 ? -8.205 -7.841 9.760 1.00 98.56 94 ILE A CA 1
ATOM 731 C C . ILE A 1 94 ? -9.455 -8.670 10.081 1.00 98.56 94 ILE A C 1
ATOM 733 O O . ILE A 1 94 ? -10.192 -8.311 10.989 1.00 98.56 94 ILE A O 1
ATOM 737 N N . GLU A 1 95 ? -9.670 -9.797 9.395 1.00 98.25 95 GLU A N 1
ATOM 738 C CA . GLU A 1 95 ? -10.841 -10.670 9.603 1.00 98.25 95 GLU A CA 1
ATOM 739 C C . GLU A 1 95 ? -10.866 -11.339 10.991 1.00 98.25 95 GLU A C 1
ATOM 741 O O . GLU A 1 95 ? -11.922 -11.761 11.451 1.00 98.25 95 GLU A O 1
ATOM 746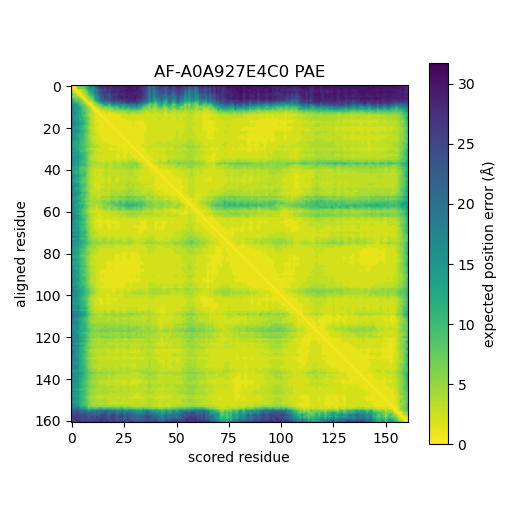 N N . SER A 1 96 ? -9.718 -11.440 11.669 1.00 98.38 96 SER A N 1
ATOM 747 C CA . SER A 1 96 ? -9.611 -11.981 13.033 1.00 98.38 96 SER A CA 1
ATOM 748 C C . SER A 1 96 ? -9.698 -10.921 14.135 1.00 98.38 96 SER A C 1
ATOM 750 O O . SER A 1 96 ? -9.577 -11.259 15.315 1.00 98.38 96 SER A O 1
ATOM 752 N N . PHE A 1 97 ? -9.869 -9.643 13.783 1.00 98.56 97 PHE A N 1
ATOM 753 C CA . PHE A 1 97 ? -10.066 -8.585 14.769 1.00 98.56 97 PHE A CA 1
ATOM 754 C C . PHE A 1 97 ? -11.453 -8.741 15.430 1.00 98.56 97 PHE A C 1
ATOM 756 O O . PHE A 1 97 ? -12.432 -8.960 14.722 1.00 98.56 97 PHE A O 1
ATOM 763 N N . PRO A 1 98 ? -11.573 -8.662 16.771 1.00 97.81 98 PRO A N 1
ATOM 764 C CA . PRO A 1 98 ? -12.809 -9.032 17.471 1.00 97.81 98 PRO A CA 1
ATOM 765 C C . PRO A 1 98 ? -13.957 -8.0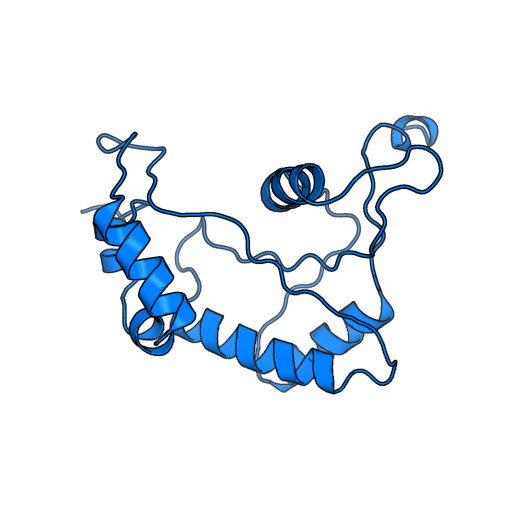19 17.352 1.00 97.81 98 PRO A C 1
ATOM 767 O O . PRO A 1 98 ? -15.080 -8.344 17.732 1.00 97.81 98 PRO A O 1
ATOM 770 N N . GLU A 1 99 ? -13.697 -6.795 16.890 1.00 97.81 99 GLU A N 1
ATOM 771 C CA . GLU A 1 99 ? -14.734 -5.773 16.723 1.00 97.81 99 GLU A CA 1
ATOM 772 C C . GLU A 1 99 ? -15.326 -5.819 15.310 1.00 97.81 99 GLU A C 1
ATOM 774 O O . GLU A 1 99 ? -14.597 -5.942 14.326 1.00 97.81 99 GLU A O 1
ATOM 779 N N . ASP A 1 100 ? -16.647 -5.657 15.213 1.00 97.19 100 ASP A N 1
ATOM 780 C CA . ASP A 1 100 ? -17.365 -5.570 13.939 1.00 97.19 100 ASP A CA 1
ATOM 781 C C . ASP A 1 100 ? -17.240 -4.155 13.352 1.00 97.19 100 ASP A C 1
ATOM 783 O O . ASP A 1 100 ? -18.034 -3.256 13.641 1.00 97.19 100 ASP A O 1
ATOM 787 N N . ILE A 1 101 ? -16.171 -3.937 12.583 1.00 97.56 101 ILE A N 1
ATOM 788 C CA . ILE A 1 101 ? -15.849 -2.657 11.948 1.00 97.56 101 ILE A CA 1
ATOM 789 C C . ILE A 1 101 ? -15.601 -2.824 10.449 1.00 97.56 101 ILE A C 1
ATOM 791 O O . ILE A 1 101 ? -15.018 -3.803 9.987 1.00 97.56 101 ILE A O 1
ATOM 795 N N . ASN A 1 102 ? -15.979 -1.807 9.676 1.00 97.75 102 ASN A N 1
ATOM 796 C CA . ASN A 1 102 ? -15.669 -1.755 8.251 1.00 97.75 102 ASN A CA 1
ATOM 797 C C . ASN A 1 102 ? -14.227 -1.280 8.038 1.00 97.75 102 ASN A C 1
ATOM 799 O O . ASN A 1 102 ? -13.847 -0.206 8.506 1.00 97.75 102 ASN A O 1
ATOM 803 N N . VAL A 1 103 ? -13.440 -2.054 7.288 1.00 98.19 103 VAL A N 1
ATOM 804 C CA . VAL A 1 103 ? -12.045 -1.728 6.961 1.00 98.19 103 VAL A CA 1
ATOM 805 C C . VAL A 1 103 ? -11.866 -1.660 5.448 1.00 98.19 103 VAL A C 1
ATOM 807 O O . VAL A 1 103 ? -12.128 -2.628 4.737 1.00 98.19 103 VAL A O 1
ATOM 810 N N . ALA A 1 104 ? -11.379 -0.520 4.957 1.00 97.50 104 ALA A N 1
ATOM 811 C CA . ALA A 1 104 ? -10.980 -0.340 3.564 1.00 97.50 104 ALA A CA 1
ATOM 812 C C . ALA A 1 104 ? -9.453 -0.433 3.425 1.00 97.50 104 ALA A C 1
ATOM 814 O O . ALA A 1 104 ? -8.714 0.160 4.211 1.00 97.50 104 ALA A O 1
ATOM 815 N N . ILE A 1 105 ? -8.980 -1.146 2.398 1.00 97.25 105 ILE A N 1
ATOM 816 C CA . ILE A 1 105 ? -7.564 -1.170 2.014 1.00 97.25 105 ILE A CA 1
ATOM 817 C C . ILE A 1 105 ? -7.358 -0.234 0.831 1.00 97.25 105 ILE A C 1
ATOM 819 O O . ILE A 1 105 ? -7.984 -0.400 -0.213 1.00 97.25 105 ILE A O 1
ATOM 823 N N . VAL A 1 106 ? -6.446 0.722 0.990 1.00 96.38 106 VAL A N 1
ATOM 824 C CA . VAL A 1 106 ? -6.053 1.661 -0.062 1.00 96.38 106 VAL A CA 1
ATOM 825 C C . VAL A 1 106 ? -4.560 1.493 -0.320 1.00 96.38 106 VAL A C 1
ATOM 827 O O . VAL A 1 106 ? -3.746 1.714 0.575 1.00 96.38 106 VAL A O 1
ATOM 830 N N . ALA A 1 107 ? -4.207 1.090 -1.539 1.00 96.12 107 ALA A N 1
ATOM 831 C CA . ALA A 1 107 ? -2.829 1.037 -2.017 1.00 96.12 107 ALA A CA 1
ATOM 832 C C . ALA A 1 107 ? -2.573 2.237 -2.937 1.00 96.12 107 ALA A C 1
ATOM 834 O O . ALA A 1 107 ? -3.388 2.526 -3.812 1.00 96.12 107 ALA A O 1
ATOM 835 N N . THR A 1 108 ? -1.472 2.955 -2.715 1.00 95.81 108 THR A N 1
ATOM 836 C CA . THR A 1 108 ? -1.167 4.226 -3.388 1.00 95.81 108 THR A CA 1
ATOM 837 C C . THR A 1 108 ? 0.163 4.147 -4.142 1.00 95.81 108 THR A C 1
ATOM 839 O O . THR A 1 108 ? 0.998 3.286 -3.861 1.00 95.81 108 THR A O 1
ATOM 842 N N . GLY A 1 109 ? 0.358 5.050 -5.109 1.00 94.19 109 GLY A N 1
ATOM 843 C CA . GLY A 1 109 ? 1.518 5.075 -6.007 1.00 94.19 109 GLY A CA 1
ATOM 844 C C . GLY A 1 109 ? 1.238 4.462 -7.386 1.00 94.19 109 GLY A C 1
ATOM 845 O O . GLY A 1 109 ? 0.163 3.917 -7.626 1.00 94.19 109 GLY A O 1
ATOM 846 N N . GLY A 1 110 ? 2.215 4.565 -8.291 1.00 94.25 110 GLY A N 1
ATOM 847 C CA . GLY A 1 110 ? 2.093 4.111 -9.682 1.00 94.25 110 GLY A CA 1
ATOM 848 C C . GLY A 1 110 ? 1.427 5.131 -10.625 1.00 94.25 110 GLY A C 1
ATOM 849 O O . GLY A 1 110 ? 1.165 6.264 -10.229 1.00 94.25 110 GLY A O 1
ATOM 850 N N . LEU A 1 111 ? 1.152 4.778 -11.886 1.00 95.00 111 LEU A N 1
ATOM 851 C CA . LEU A 1 111 ? 1.533 3.517 -12.548 1.00 95.00 111 LEU A CA 1
ATOM 852 C C . LEU A 1 111 ? 2.899 3.672 -13.227 1.00 95.00 111 LEU A C 1
ATOM 854 O O . LEU A 1 111 ? 3.895 3.794 -12.509 1.00 95.00 111 LEU A O 1
ATOM 858 N N . SER A 1 112 ? 2.983 3.688 -14.556 1.00 97.69 112 SER A N 1
ATOM 859 C CA . SER A 1 112 ? 4.255 3.898 -15.232 1.00 97.69 112 SER A CA 1
ATOM 860 C C . SER A 1 112 ? 4.758 5.332 -15.062 1.00 97.69 112 SER A C 1
ATOM 862 O O . SER A 1 112 ? 4.044 6.287 -15.343 1.00 97.69 112 SER A O 1
ATOM 864 N N . HIS A 1 113 ? 5.982 5.498 -14.560 1.00 96.88 113 HIS A N 1
ATOM 865 C CA . HIS A 1 113 ? 6.659 6.795 -14.496 1.00 96.88 113 HIS A CA 1
ATOM 866 C C . HIS A 1 113 ? 8.153 6.636 -14.187 1.00 96.88 113 HIS A C 1
ATOM 868 O O . HIS A 1 113 ? 8.577 5.741 -13.454 1.00 96.88 113 HIS A O 1
ATOM 874 N N . GLN A 1 114 ? 8.975 7.557 -14.696 1.00 95.88 114 GLN A N 1
ATOM 875 C CA . GLN A 1 114 ? 10.374 7.691 -14.290 1.00 95.88 114 GLN A CA 1
ATOM 876 C C . GLN A 1 114 ? 10.746 9.159 -14.082 1.00 95.88 114 GLN A C 1
ATOM 878 O O . GLN A 1 114 ? 10.576 9.986 -14.974 1.00 95.88 114 GLN A O 1
ATOM 883 N N . VAL A 1 115 ? 11.295 9.473 -12.907 1.00 94.19 115 VAL A N 1
ATOM 884 C CA . VAL A 1 115 ? 11.559 10.857 -12.461 1.00 94.19 115 VAL A CA 1
ATOM 885 C C . VAL A 1 115 ? 13.047 11.211 -12.384 1.00 94.19 115 VAL A C 1
ATOM 887 O O . VAL A 1 115 ? 13.413 12.264 -11.872 1.00 94.19 115 VAL A O 1
ATOM 890 N N . HIS A 1 116 ? 13.929 10.327 -12.855 1.00 92.00 116 HIS A N 1
ATOM 891 C CA . HIS A 1 116 ? 15.378 10.504 -12.758 1.00 92.00 116 HIS A CA 1
ATOM 892 C C . HIS A 1 116 ? 16.124 9.913 -13.964 1.00 92.00 116 HIS A C 1
ATOM 894 O O . HIS A 1 116 ? 15.636 8.992 -14.628 1.00 92.00 116 HIS A O 1
ATOM 900 N N . GLY A 1 117 ? 17.356 10.382 -14.183 1.00 92.56 117 GLY A N 1
ATOM 901 C CA . GLY A 1 117 ? 18.252 9.907 -15.245 1.00 92.56 117 GLY A CA 1
ATOM 902 C C . GLY A 1 117 ? 17.807 10.304 -16.656 1.00 92.56 117 GLY A C 1
ATOM 903 O O . GLY A 1 117 ? 16.847 11.048 -16.838 1.00 92.56 117 GLY A O 1
ATOM 904 N N . GLU A 1 118 ? 18.493 9.776 -17.667 1.00 93.81 118 GLU A N 1
ATOM 905 C CA . GLU A 1 118 ? 18.267 10.099 -19.084 1.00 93.81 118 GLU A CA 1
ATOM 906 C C . GLU A 1 118 ? 16.896 9.636 -19.599 1.00 93.81 118 GLU A C 1
ATOM 908 O O . GLU A 1 118 ? 16.407 10.139 -20.605 1.00 93.81 118 GLU A O 1
ATOM 913 N N . ARG A 1 119 ? 16.258 8.691 -18.897 1.00 93.19 119 ARG A N 1
ATOM 914 C CA . ARG A 1 119 ? 14.913 8.171 -19.196 1.00 93.19 119 ARG A CA 1
ATOM 915 C C . ARG A 1 119 ? 13.811 8.876 -18.379 1.00 93.19 119 ARG A C 1
ATOM 917 O O . ARG A 1 119 ? 12.692 8.381 -18.279 1.00 93.19 119 ARG A O 1
ATOM 924 N N . CYS A 1 120 ? 14.108 10.029 -17.775 1.00 95.56 120 CYS A N 1
ATOM 925 C CA . CYS A 1 120 ? 13.108 10.857 -17.098 1.00 95.56 120 CYS A CA 1
ATOM 926 C C . CYS A 1 120 ? 11.963 11.244 -18.054 1.00 95.56 120 CYS A C 1
ATOM 928 O O . CYS A 1 120 ? 12.202 11.596 -19.208 1.00 95.56 120 CYS A O 1
ATOM 930 N N . GLY A 1 121 ? 10.720 11.169 -17.574 1.00 95.38 121 GLY A N 1
ATOM 931 C CA . GLY A 1 121 ? 9.512 11.393 -18.373 1.00 95.38 121 GLY A CA 1
ATOM 932 C C . GLY A 1 121 ? 8.979 10.146 -19.087 1.00 95.38 121 GLY A C 1
ATOM 933 O O . GLY A 1 121 ? 7.973 10.237 -19.790 1.00 95.38 121 GLY A O 1
ATOM 934 N N . PHE A 1 122 ? 9.614 8.983 -18.907 1.00 97.12 122 PHE A N 1
ATOM 935 C CA . PHE A 1 122 ? 9.098 7.721 -19.433 1.00 97.12 122 PHE A CA 1
ATOM 936 C C . PHE A 1 122 ? 7.729 7.377 -18.841 1.00 97.12 122 PHE A C 1
ATOM 938 O O . PHE A 1 122 ? 7.541 7.458 -17.629 1.00 97.12 122 PHE A O 1
ATOM 945 N N . ASN A 1 123 ? 6.820 6.949 -19.714 1.00 97.62 123 ASN A N 1
ATOM 946 C CA . ASN A 1 123 ? 5.507 6.394 -19.404 1.00 97.62 123 ASN A CA 1
ATOM 947 C C . ASN A 1 123 ? 5.224 5.252 -20.392 1.0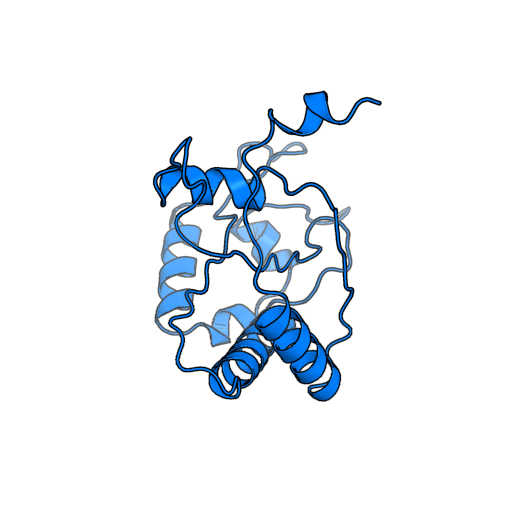0 97.62 123 ASN A C 1
ATOM 949 O O . ASN A 1 123 ? 5.770 5.233 -21.498 1.00 97.62 123 ASN A O 1
ATOM 953 N N . ASN A 1 124 ? 4.351 4.331 -20.008 1.00 98.19 124 ASN A N 1
ATOM 954 C CA . ASN A 1 124 ? 3.927 3.184 -20.800 1.00 98.19 124 ASN A CA 1
ATOM 955 C C . ASN A 1 124 ? 2.447 2.836 -20.526 1.00 98.19 124 ASN A C 1
ATOM 957 O O . ASN A 1 124 ? 2.158 1.895 -19.785 1.00 98.19 124 ASN A O 1
ATOM 961 N N . PRO A 1 125 ? 1.497 3.576 -21.128 1.00 98.25 125 PRO A N 1
ATOM 962 C CA . PRO A 1 125 ? 0.066 3.356 -20.906 1.00 98.25 125 PRO A CA 1
ATOM 963 C C . PRO A 1 125 ? -0.436 1.963 -21.316 1.00 98.25 125 PRO A C 1
ATOM 965 O O . PRO A 1 125 ? -1.369 1.445 -20.704 1.00 98.25 125 PRO A O 1
ATOM 968 N N . ASP A 1 126 ? 0.182 1.336 -22.324 1.00 98.44 126 ASP A N 1
ATOM 969 C CA . ASP A 1 126 ? -0.181 -0.021 -22.754 1.00 98.44 126 ASP A CA 1
ATOM 970 C C . ASP A 1 126 ? 0.152 -1.049 -21.668 1.00 98.44 126 ASP A C 1
ATOM 972 O O . ASP A 1 126 ? -0.649 -1.938 -21.371 1.00 98.44 126 ASP A O 1
ATOM 976 N N . TRP A 1 127 ? 1.319 -0.902 -21.035 1.00 98.25 127 TRP A N 1
ATOM 977 C CA . TRP A 1 127 ? 1.676 -1.686 -19.858 1.00 98.25 127 TRP A CA 1
ATOM 978 C C . TRP A 1 127 ? 0.758 -1.382 -18.675 1.00 98.25 127 TRP A C 1
ATOM 980 O O . TRP A 1 127 ? 0.329 -2.309 -17.998 1.00 98.25 127 TRP A O 1
ATOM 990 N N . ASP A 1 128 ? 0.412 -0.116 -18.440 1.00 98.50 128 ASP A N 1
ATOM 991 C CA . ASP A 1 128 ? -0.466 0.270 -17.332 1.00 98.50 128 ASP A CA 1
ATOM 992 C C . ASP A 1 128 ? -1.840 -0.405 -17.432 1.00 98.50 128 ASP A C 1
ATOM 994 O O . ASP A 1 128 ? -2.341 -0.950 -16.445 1.00 98.50 128 ASP A O 1
ATOM 998 N N . ALA A 1 129 ? -2.423 -0.438 -18.634 1.00 98.38 129 ALA A N 1
ATOM 999 C CA . ALA A 1 129 ? -3.682 -1.131 -18.889 1.00 98.38 129 ALA A CA 1
ATOM 1000 C C . ALA A 1 129 ? -3.570 -2.644 -18.627 1.00 98.38 129 ALA A C 1
ATOM 1002 O O . ALA A 1 129 ? -4.434 -3.222 -17.967 1.00 98.38 129 ALA A O 1
ATOM 1003 N N . GLN A 1 130 ? -2.483 -3.276 -19.086 1.00 98.12 130 GLN A N 1
ATOM 1004 C CA . GLN A 1 130 ? -2.218 -4.698 -18.840 1.00 98.12 130 GLN A CA 1
ATOM 1005 C C . GLN A 1 130 ? -1.988 -4.998 -17.353 1.00 98.12 130 GLN A C 1
ATOM 1007 O O . GLN A 1 130 ? -2.482 -5.999 -16.838 1.00 98.12 130 GLN A O 1
ATOM 1012 N N . PHE A 1 131 ? -1.261 -4.131 -16.647 1.00 98.38 131 PHE A N 1
ATOM 1013 C CA . PHE A 1 131 ? -0.998 -4.264 -15.220 1.00 98.38 131 PHE A CA 1
ATOM 1014 C C . PHE A 1 131 ? -2.294 -4.218 -14.411 1.00 98.38 131 PHE A C 1
ATOM 1016 O O . PHE A 1 131 ? -2.495 -5.068 -13.545 1.00 98.38 131 PHE A O 1
ATOM 1023 N N . VAL A 1 132 ? -3.182 -3.259 -14.698 1.00 98.31 132 VAL A N 1
ATOM 1024 C CA . VAL A 1 132 ? -4.477 -3.137 -14.010 1.00 98.31 132 VAL A CA 1
ATOM 1025 C C . VAL A 1 132 ? -5.370 -4.343 -14.299 1.00 98.31 132 VAL A C 1
ATOM 1027 O O . VAL A 1 132 ? -5.968 -4.879 -13.367 1.00 98.31 132 VAL A O 1
ATOM 1030 N N . ASP A 1 133 ? -5.425 -4.809 -15.549 1.00 98.31 133 ASP A N 1
ATOM 1031 C CA . ASP A 1 133 ? -6.189 -6.008 -15.910 1.00 98.31 133 ASP A CA 1
ATOM 1032 C C . ASP A 1 133 ? -5.696 -7.246 -15.145 1.00 98.31 133 ASP A C 1
ATOM 1034 O O . ASP A 1 133 ? -6.483 -7.924 -14.481 1.00 98.31 133 ASP A O 1
ATOM 1038 N N . MET A 1 134 ? -4.380 -7.487 -15.133 1.00 97.94 134 MET A N 1
ATOM 1039 C CA . MET A 1 134 ? -3.791 -8.579 -14.354 1.00 97.94 134 MET A CA 1
ATOM 1040 C C . MET A 1 134 ? -4.021 -8.403 -12.852 1.00 97.94 134 MET A C 1
ATOM 1042 O O . MET A 1 134 ? -4.325 -9.372 -12.171 1.00 97.94 134 MET A O 1
ATOM 1046 N N . LEU A 1 135 ? -3.926 -7.188 -12.310 1.00 97.75 135 LEU A N 1
ATOM 1047 C CA . LEU A 1 135 ? -4.144 -6.946 -10.882 1.00 97.75 135 LEU A CA 1
ATOM 1048 C C . LEU A 1 135 ? -5.561 -7.340 -10.434 1.00 97.75 135 LEU A C 1
ATOM 1050 O O . LEU A 1 135 ? -5.731 -7.842 -9.322 1.00 97.75 135 LEU A O 1
ATOM 1054 N N . VAL A 1 136 ? -6.561 -7.119 -11.291 1.00 97.56 136 VAL A N 1
ATOM 1055 C CA . VAL A 1 136 ? -7.965 -7.451 -11.017 1.00 97.56 136 VAL A CA 1
ATOM 1056 C C . VAL A 1 136 ? -8.248 -8.932 -11.265 1.00 97.56 136 VAL A C 1
ATOM 1058 O O . VAL A 1 136 ? -8.887 -9.577 -10.434 1.00 97.56 136 VAL A O 1
ATOM 1061 N N . ASN A 1 137 ? -7.779 -9.467 -12.393 1.00 98.12 137 ASN A N 1
ATOM 1062 C CA . ASN A 1 137 ? -8.228 -10.761 -12.902 1.00 98.12 137 ASN A CA 1
ATOM 1063 C C . ASN A 1 137 ? -7.257 -11.916 -12.616 1.00 98.12 137 ASN A C 1
ATOM 1065 O O . ASN A 1 137 ? -7.696 -13.057 -12.488 1.00 98.12 137 ASN A O 1
ATOM 1069 N N . ASP A 1 138 ? -5.953 -11.648 -12.511 1.00 97.12 138 ASP A N 1
ATOM 1070 C CA . ASP A 1 138 ? -4.915 -12.673 -12.335 1.00 97.12 138 ASP A CA 1
ATOM 1071 C C . ASP A 1 138 ? -3.648 -12.121 -11.637 1.00 97.12 138 ASP A C 1
ATOM 1073 O O . ASP A 1 138 ? -2.562 -12.041 -12.229 1.00 97.12 138 ASP A O 1
ATOM 1077 N N . PRO A 1 139 ? -3.756 -11.691 -10.363 1.00 96.88 139 PRO A N 1
ATOM 1078 C CA . PRO A 1 139 ? -2.672 -10.988 -9.676 1.00 96.88 139 PRO A CA 1
ATOM 1079 C C . PRO A 1 139 ? -1.464 -11.881 -9.366 1.00 96.88 139 PRO A C 1
ATOM 1081 O O . PRO A 1 139 ? -0.413 -11.370 -8.982 1.00 96.88 139 PRO A O 1
ATOM 1084 N N . GLU A 1 140 ? -1.578 -13.205 -9.506 1.00 97.38 140 GLU A N 1
ATOM 1085 C CA . GLU A 1 140 ? -0.467 -14.126 -9.251 1.00 97.38 140 GLU A CA 1
ATOM 1086 C C . GLU A 1 140 ? 0.621 -14.022 -10.319 1.00 97.38 140 GLU A C 1
ATOM 1088 O O . GLU A 1 140 ? 1.801 -14.075 -9.964 1.00 97.38 140 GLU A O 1
ATOM 1093 N N . LYS A 1 141 ? 0.258 -13.731 -11.576 1.00 97.19 141 LYS A N 1
ATOM 1094 C CA . LYS A 1 141 ? 1.219 -13.449 -12.658 1.00 97.19 141 LYS A CA 1
ATOM 1095 C C . LYS A 1 141 ? 2.160 -12.298 -12.320 1.00 97.19 141 LYS A C 1
ATOM 1097 O O . LYS A 1 141 ? 3.364 -12.377 -12.550 1.00 97.19 141 LYS A O 1
ATOM 1102 N N . LEU A 1 142 ? 1.638 -11.250 -11.684 1.00 97.81 142 LEU A N 1
ATOM 1103 C CA . LEU A 1 142 ? 2.443 -10.112 -11.229 1.00 97.81 142 LEU A CA 1
ATOM 1104 C C . LEU A 1 142 ? 3.501 -10.538 -10.190 1.00 97.81 142 LEU A C 1
ATOM 1106 O O . LEU A 1 142 ? 4.562 -9.933 -10.082 1.00 97.81 142 LEU A O 1
ATOM 1110 N N . THR A 1 143 ? 3.271 -11.622 -9.445 1.00 98.00 143 THR A N 1
ATOM 1111 C CA . THR A 1 143 ? 4.230 -12.125 -8.443 1.00 98.00 143 THR A CA 1
ATOM 1112 C C . THR A 1 143 ? 5.413 -12.893 -9.033 1.00 98.00 143 THR A C 1
ATOM 1114 O O . THR A 1 143 ? 6.339 -13.257 -8.297 1.00 98.00 143 THR A O 1
ATOM 1117 N N . GLU A 1 144 ? 5.374 -13.178 -10.332 1.00 97.50 144 GLU A N 1
ATOM 1118 C CA . GLU A 1 144 ? 6.41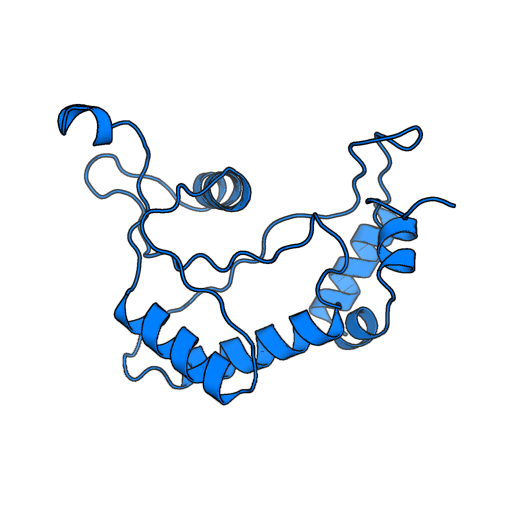3 -13.897 -11.073 1.00 97.50 144 GLU A CA 1
ATOM 1119 C C . GLU A 1 144 ? 7.411 -12.945 -11.733 1.00 97.50 144 GLU A C 1
ATOM 1121 O O . GLU A 1 144 ? 8.523 -13.354 -12.057 1.00 97.50 144 GLU A O 1
ATOM 1126 N N . MET A 1 145 ? 7.049 -11.667 -11.848 1.00 96.50 145 MET A N 1
ATOM 1127 C CA . MET A 1 145 ? 7.892 -10.639 -12.438 1.00 96.50 145 MET A CA 1
ATOM 1128 C C . MET A 1 145 ? 9.035 -10.229 -11.506 1.00 96.50 145 MET A C 1
ATOM 1130 O O . MET A 1 145 ? 8.886 -10.053 -10.291 1.00 96.50 145 MET A O 1
ATOM 1134 N N . THR A 1 146 ? 10.196 -10.015 -12.106 1.00 95.19 146 THR A N 1
ATOM 1135 C CA . THR A 1 146 ? 11.370 -9.431 -11.470 1.00 95.19 146 THR A CA 1
ATOM 1136 C C . THR A 1 146 ? 11.226 -7.914 -11.342 1.00 95.19 146 THR A C 1
ATOM 1138 O O . THR A 1 146 ? 10.550 -7.247 -12.126 1.00 95.19 146 THR A O 1
ATOM 1141 N N . LEU A 1 147 ? 11.940 -7.324 -10.380 1.00 93.44 147 LEU A N 1
ATOM 1142 C CA . LEU A 1 147 ? 12.009 -5.863 -10.238 1.00 93.44 147 LEU A CA 1
ATOM 1143 C C . LEU A 1 147 ? 12.590 -5.186 -11.493 1.00 93.44 147 LEU A C 1
ATOM 1145 O O . LEU A 1 147 ? 12.219 -4.060 -11.811 1.00 93.44 147 LEU A O 1
ATOM 1149 N N . GLY A 1 148 ? 13.470 -5.879 -12.226 1.00 93.69 148 GLY A N 1
ATOM 1150 C CA . GLY A 1 148 ? 14.025 -5.390 -13.488 1.00 93.69 148 GLY A CA 1
ATOM 1151 C C . GLY A 1 148 ? 12.989 -5.307 -14.611 1.00 93.69 148 GLY A C 1
ATOM 1152 O O . GLY A 1 148 ? 13.000 -4.336 -15.363 1.00 93.69 148 GLY A O 1
ATOM 1153 N N . GLU A 1 149 ? 12.074 -6.276 -14.704 1.00 95.88 149 GLU A N 1
ATOM 1154 C CA . GLU A 1 149 ? 10.957 -6.242 -15.662 1.00 95.88 149 GLU A CA 1
ATOM 1155 C C . GLU A 1 149 ? 9.972 -5.121 -15.330 1.00 95.88 149 GLU A C 1
ATOM 1157 O O . GLU A 1 149 ? 9.575 -4.379 -16.226 1.00 95.88 149 GLU A O 1
ATOM 1162 N N . TYR A 1 150 ? 9.652 -4.923 -14.045 1.00 96.00 150 TYR A N 1
ATOM 1163 C CA . TYR A 1 150 ? 8.860 -3.769 -13.611 1.00 96.00 150 TYR A CA 1
ATOM 1164 C C . TYR A 1 150 ? 9.519 -2.440 -13.984 1.00 96.00 150 TYR A C 1
ATOM 1166 O O . TYR A 1 150 ? 8.848 -1.562 -14.518 1.00 96.00 150 TYR A O 1
ATOM 1174 N N . ALA A 1 151 ? 10.827 -2.295 -13.756 1.00 94.62 151 ALA A N 1
ATOM 1175 C CA . ALA A 1 151 ? 11.546 -1.071 -14.100 1.00 94.62 151 ALA A CA 1
ATOM 1176 C C . ALA A 1 151 ? 11.617 -0.830 -15.621 1.00 94.62 151 ALA A C 1
ATOM 1178 O O . ALA A 1 151 ? 11.584 0.316 -16.080 1.00 94.62 151 ALA A O 1
ATOM 1179 N N . GLU A 1 152 ? 11.683 -1.896 -16.422 1.00 95.44 152 GLU A N 1
ATOM 1180 C CA . GLU A 1 152 ? 11.632 -1.787 -17.880 1.00 95.44 152 GLU A CA 1
ATOM 1181 C C . GLU A 1 152 ? 10.264 -1.334 -18.370 1.00 95.44 152 GLU A C 1
ATOM 1183 O O . GLU A 1 152 ? 10.166 -0.349 -19.102 1.00 95.44 152 GLU A O 1
ATOM 1188 N N . LEU A 1 153 ? 9.213 -2.034 -17.951 1.00 96.69 153 LEU A N 1
ATOM 1189 C CA . LEU A 1 153 ? 7.867 -1.836 -18.469 1.00 96.69 153 LEU A CA 1
ATOM 1190 C C . LEU A 1 153 ? 7.201 -0.598 -17.863 1.00 96.69 153 LEU A C 1
ATOM 1192 O O . LEU A 1 153 ? 6.566 0.157 -18.591 1.00 96.69 153 LEU A O 1
ATOM 1196 N N . GLY A 1 154 ? 7.387 -0.363 -16.562 1.00 95.56 154 GLY A N 1
ATOM 1197 C CA . GLY A 1 154 ? 6.746 0.705 -15.791 1.00 95.56 154 GLY A CA 1
ATOM 1198 C C . GLY A 1 154 ? 7.658 1.872 -15.403 1.00 95.56 154 GLY A C 1
ATOM 1199 O O . GLY A 1 154 ? 7.182 2.857 -14.852 1.00 95.56 154 GLY A O 1
ATOM 1200 N N . GLY A 1 155 ? 8.958 1.815 -15.692 1.00 89.69 155 GLY A N 1
ATOM 1201 C CA . GLY A 1 155 ? 9.898 2.827 -15.200 1.00 89.69 155 GLY A CA 1
ATOM 1202 C C . GLY A 1 155 ? 10.325 2.597 -13.747 1.00 89.69 155 GLY A C 1
ATOM 1203 O O . GLY A 1 155 ? 9.845 1.701 -13.057 1.00 89.69 155 GLY A O 1
ATOM 1204 N N . GLY A 1 156 ? 11.303 3.382 -13.300 1.00 81.50 156 GLY A N 1
ATOM 1205 C CA . GLY A 1 156 ? 11.956 3.225 -11.999 1.00 81.50 156 GLY A CA 1
ATOM 1206 C C . GLY A 1 156 ? 13.466 3.025 -12.122 1.00 81.50 156 GLY A C 1
ATOM 1207 O O . GLY A 1 156 ? 14.043 3.069 -13.212 1.00 81.50 156 GLY A O 1
ATOM 1208 N N . TRP A 1 157 ? 14.135 2.841 -10.985 1.00 65.81 157 TRP A N 1
ATOM 1209 C CA . TRP A 1 157 ? 15.586 2.679 -10.961 1.00 65.81 157 TRP A CA 1
ATOM 1210 C C . TRP A 1 157 ? 15.996 1.264 -11.372 1.00 65.81 157 TRP A C 1
ATOM 1212 O O . TRP A 1 157 ? 15.598 0.281 -10.752 1.00 65.81 157 TRP A O 1
ATOM 1222 N N . ARG A 1 158 ? 16.820 1.169 -12.420 1.00 59.94 158 ARG A N 1
ATOM 1223 C CA . ARG A 1 158 ? 17.209 -0.093 -13.066 1.00 59.94 158 ARG A CA 1
ATOM 1224 C C . ARG A 1 158 ? 18.533 -0.690 -12.572 1.00 59.94 158 ARG A C 1
ATOM 1226 O O . ARG A 1 158 ? 18.996 -1.664 -13.155 1.00 59.94 158 ARG A O 1
ATOM 1233 N N . GLY A 1 159 ? 19.148 -0.129 -11.530 1.00 56.97 159 GLY A N 1
ATOM 1234 C CA . GLY A 1 159 ? 20.540 -0.446 -11.200 1.00 56.97 159 GLY A CA 1
ATOM 1235 C C . GLY A 1 159 ? 21.544 0.236 -12.132 1.00 56.97 159 GLY A C 1
ATOM 1236 O O . GLY A 1 159 ? 21.151 0.759 -13.179 1.00 56.97 159 GLY A O 1
ATOM 1237 N N . PRO A 1 160 ? 22.843 0.264 -11.781 1.00 51.00 160 PRO A N 1
ATOM 1238 C CA . PRO A 1 160 ? 23.877 0.465 -12.789 1.00 51.00 160 PRO A CA 1
ATOM 1239 C C . PRO A 1 160 ? 23.799 -0.676 -13.819 1.00 51.00 160 PRO A C 1
ATOM 1241 O O . PRO A 1 160 ? 23.580 -1.829 -13.443 1.00 51.00 160 PRO A O 1
ATOM 1244 N N . LYS A 1 161 ? 23.925 -0.332 -15.106 1.00 43.53 161 LYS A N 1
ATOM 1245 C CA . LYS A 1 161 ? 24.104 -1.311 -16.188 1.00 43.53 161 LYS A CA 1
ATOM 1246 C C . LYS A 1 161 ? 25.448 -2.016 -16.068 1.00 43.53 161 LYS A C 1
ATOM 1248 O O . LYS A 1 161 ? 26.416 -1.336 -15.657 1.00 43.53 161 LYS A O 1
#

Sequence (161 aa):
MREADRAACRRSEGNAALSRHIGASLMADEFDMSFFMDKKLDHGLFSPLSALLPWDEAQGWPTAVIPLQIGVLQFPVPSARRCYKLGRALRRAIESFPEDINVAIVATGGLSHQVHGERCGFNNPDWDAQFVDMLVNDPEKLTEMTLGEYAELGGGWRGPK

Secondary structure (DSSP, 8-state):
--GGGGGGS-PPP--HHHHHHHHHHHHHTT------SSPPP-HHHHHHHHHHS--BTTTB-SS---------SSSSPPPHHHHHHHHHHHHHHHHT-SS-----------SS---SSTTTT---HHHHHHHHHHHHH-HHHHTT--HHHHHHHH-------

pLDDT: mean 91.14, std 14.22, range [33.44, 98.69]

Organism: Klebsiella pneumoniae (NCBI:txid573)

InterPro domains:
  IPR004183 Extradiol ring-cleavage dioxygenase, class III enzyme, subunit B [PF02900] (12-153)

Mean predicted aligned error: 5.38 Å